Protein AF-A0A951I1B1-F1 (afdb_monomer_lite)

pLDDT: mean 77.06, std 15.1, range [40.0, 95.5]

Radius of gyration: 24.42 Å; chains: 1; bounding box: 43×66×62 Å

Secondary structure (DSSP, 8-state):
----SSTTHHHHHHHHHHHHHHHHHHHHHHHHHHHHHHTS-S-HHHHHHHHHHHHHHHHT--HHHHHHHHHHHHHHHHHHHHHHHHHHHHHHHHHHHHHHHHHHHS-HHHHHHHHHHHHHHHHHHHHHHH-

Sequence (131 aa):
MMLEKIGSKARWQVRVAATVIFLLGFAAGALALNAYRAWGGPNDAARGQDRFEQLVKELQLDEGQQTQVRQIFGDTREQLEALRKESEPRVKEIRRQADERMQKTLTAEQWQKFQKLMEERSARRRDRGAR

Foldseek 3Di:
DPDPDPPPPVVVVVVVVVVVVVVVVVVVVVVVVVVVVVVQAPPCPVVVVVVLVVVCVVVVDDPVRSVVVVVVVVVVVVVVVVVCVVCVVVVVVVVVVVLVVVPVVDDPVVNVVVVVVVVVVVVVSVVVHVD

Structure (mmCIF, N/CA/C/O backbone):
data_AF-A0A951I1B1-F1
#
_entry.id   AF-A0A951I1B1-F1
#
loop_
_atom_site.group_PDB
_atom_site.id
_atom_site.type_symbol
_atom_site.label_atom_id
_atom_site.label_alt_id
_atom_site.label_comp_id
_atom_site.label_asym_id
_atom_site.label_entity_id
_atom_site.label_seq_id
_atom_site.pdbx_PDB_ins_code
_atom_site.Cartn_x
_atom_site.Cartn_y
_atom_site.Cartn_z
_atom_site.occupancy
_atom_site.B_iso_or_equiv
_atom_site.auth_seq_id
_atom_site.auth_comp_id
_atom_site.auth_asym_id
_atom_site.auth_atom_id
_atom_site.pdbx_PDB_model_num
ATOM 1 N N . MET A 1 1 ? -7.151 -54.803 -34.141 1.00 44.12 1 MET A N 1
ATOM 2 C CA . MET A 1 1 ? -5.927 -54.438 -33.395 1.00 44.12 1 MET A CA 1
ATOM 3 C C . MET A 1 1 ? -5.553 -52.985 -33.707 1.00 44.12 1 MET A C 1
ATOM 5 O O . MET A 1 1 ? -4.651 -52.800 -34.496 1.00 44.12 1 MET A O 1
ATOM 9 N N . MET A 1 2 ? -6.250 -51.964 -33.174 1.00 45.09 2 MET A N 1
ATOM 10 C CA . MET A 1 2 ? -5.832 -50.538 -33.273 1.00 45.09 2 MET A CA 1
ATOM 11 C C . MET A 1 2 ? -6.547 -49.627 -32.241 1.00 45.09 2 MET A C 1
ATOM 13 O O . MET A 1 2 ? -7.159 -48.637 -32.620 1.00 45.09 2 MET A O 1
ATOM 17 N N . LEU A 1 3 ? -6.501 -49.929 -30.936 1.00 53.44 3 LEU A N 1
ATOM 18 C CA . LEU A 1 3 ? -7.033 -49.013 -29.901 1.00 53.44 3 LEU A CA 1
ATOM 19 C C . LEU A 1 3 ? -6.165 -48.958 -28.625 1.00 53.44 3 LEU A C 1
ATOM 21 O O . LEU A 1 3 ? -6.681 -48.958 -27.519 1.00 53.44 3 LEU A O 1
ATOM 25 N N . GLU A 1 4 ? -4.837 -48.863 -28.757 1.00 54.56 4 GLU A N 1
ATOM 26 C CA . GLU A 1 4 ? -3.937 -48.664 -27.599 1.00 54.56 4 GLU A CA 1
ATOM 27 C C . GLU A 1 4 ? -2.802 -47.658 -27.871 1.00 54.56 4 GLU A C 1
ATOM 29 O O . GLU A 1 4 ? -1.623 -47.947 -27.692 1.00 54.56 4 GLU A O 1
ATOM 34 N N . LYS A 1 5 ? -3.115 -46.436 -28.324 1.00 49.81 5 LYS A N 1
ATOM 35 C CA . LYS A 1 5 ? -2.080 -45.380 -28.443 1.00 49.81 5 LYS A CA 1
ATOM 36 C C . LYS A 1 5 ? -2.415 -44.017 -27.839 1.00 49.81 5 LYS A C 1
ATOM 38 O O . LYS A 1 5 ? -1.602 -43.103 -27.940 1.00 49.81 5 LYS A O 1
ATOM 43 N N . ILE A 1 6 ? -3.546 -43.872 -27.148 1.00 53.88 6 ILE A N 1
ATOM 44 C CA . ILE A 1 6 ? -3.948 -42.579 -26.554 1.00 53.88 6 ILE A CA 1
ATOM 45 C C . ILE A 1 6 ? -3.513 -42.459 -25.071 1.00 53.88 6 ILE A C 1
ATOM 47 O O . ILE A 1 6 ? -3.470 -41.369 -24.508 1.00 53.88 6 ILE A O 1
ATOM 51 N N . GLY A 1 7 ? -3.086 -43.556 -24.436 1.00 54.44 7 GLY A N 1
ATOM 52 C CA . GLY A 1 7 ? -2.958 -43.635 -22.976 1.00 54.44 7 GLY A CA 1
ATOM 53 C C . GLY A 1 7 ? -1.757 -42.947 -22.312 1.00 54.44 7 GLY A C 1
ATOM 54 O O . GLY A 1 7 ? -1.859 -42.639 -21.132 1.00 54.44 7 GLY A O 1
ATOM 55 N N . SER A 1 8 ? -0.630 -42.683 -22.988 1.00 57.03 8 SER A N 1
ATOM 56 C CA . SER A 1 8 ? 0.593 -42.181 -22.314 1.00 57.03 8 SER A CA 1
ATOM 57 C C . SER A 1 8 ? 0.955 -40.730 -22.651 1.00 57.03 8 SER A C 1
ATOM 59 O O . SER A 1 8 ? 1.2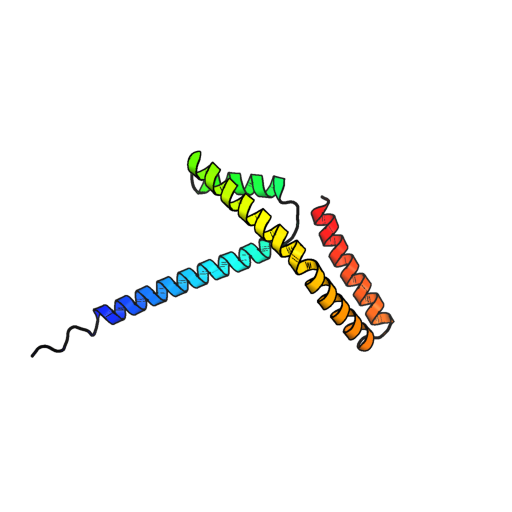93 -39.957 -21.752 1.00 57.03 8 SER A O 1
ATOM 61 N N . LYS A 1 9 ? 0.819 -40.330 -23.923 1.00 53.03 9 LYS A N 1
ATOM 62 C CA . LYS A 1 9 ? 1.156 -38.980 -24.412 1.00 53.03 9 LYS A CA 1
ATOM 63 C C . LYS A 1 9 ? 0.276 -37.911 -23.758 1.00 53.03 9 LYS A C 1
ATOM 65 O O . LYS A 1 9 ? 0.794 -36.938 -23.216 1.00 53.03 9 LYS A O 1
ATOM 70 N N . ALA A 1 10 ? -1.030 -38.176 -23.693 1.00 61.91 10 ALA A N 1
ATOM 71 C CA . ALA A 1 10 ? -2.006 -37.295 -23.059 1.00 61.91 10 ALA A CA 1
ATOM 72 C C . ALA A 1 10 ? -1.764 -37.150 -21.546 1.00 61.91 10 ALA A C 1
ATOM 74 O O . ALA A 1 10 ? -1.852 -36.054 -21.006 1.00 61.91 10 ALA A O 1
ATOM 75 N N . ARG A 1 11 ? -1.378 -38.228 -20.849 1.00 64.31 11 ARG A N 1
ATOM 76 C CA . ARG A 1 11 ? -1.115 -38.190 -19.397 1.00 64.31 11 ARG A CA 1
ATOM 77 C C . ARG A 1 11 ? 0.111 -37.355 -19.045 1.00 64.31 11 ARG A C 1
ATOM 79 O O . ARG A 1 11 ? 0.099 -36.657 -18.035 1.00 64.31 11 ARG A O 1
ATOM 86 N N . TRP A 1 12 ? 1.168 -37.426 -19.854 1.00 74.75 12 TRP A N 1
ATOM 87 C CA . TRP A 1 12 ? 2.360 -36.606 -19.644 1.00 74.75 12 TRP A CA 1
ATOM 88 C C . TRP A 1 12 ? 2.109 -35.139 -20.010 1.00 74.75 12 TRP A C 1
ATOM 90 O O . TRP A 1 12 ? 2.492 -34.259 -19.248 1.00 74.75 12 TRP A O 1
ATOM 100 N N . GLN A 1 13 ? 1.363 -34.874 -21.086 1.00 69.50 13 GLN A N 1
ATOM 101 C CA . GLN A 1 13 ? 0.925 -33.520 -21.441 1.00 69.50 13 GLN A CA 1
ATOM 102 C C . GLN A 1 13 ? 0.064 -32.883 -20.343 1.00 69.50 13 GLN A C 1
ATOM 104 O O . GLN A 1 13 ? 0.286 -31.728 -19.997 1.00 69.50 13 GLN A O 1
ATOM 109 N N . VAL A 1 14 ? -0.852 -33.642 -19.733 1.00 79.00 14 VAL A N 1
ATOM 110 C CA . VAL A 1 14 ? -1.666 -33.167 -18.600 1.00 79.00 14 VAL A CA 1
ATOM 111 C C . VAL A 1 14 ? -0.797 -32.856 -17.378 1.00 79.00 14 VAL A C 1
ATOM 113 O O . VAL A 1 14 ? -1.015 -31.845 -16.719 1.00 79.00 14 VAL A O 1
ATOM 116 N N . ARG A 1 15 ? 0.226 -33.672 -17.090 1.00 78.62 15 ARG A N 1
ATOM 117 C CA . ARG A 1 15 ? 1.170 -33.404 -15.990 1.00 78.62 15 ARG A CA 1
ATOM 118 C C . ARG A 1 15 ? 2.014 -32.159 -16.248 1.00 78.62 15 ARG A C 1
ATOM 120 O O . ARG A 1 15 ? 2.155 -31.342 -15.350 1.00 78.62 15 ARG A O 1
ATOM 127 N N . VAL A 1 16 ? 2.533 -31.990 -17.464 1.00 82.31 16 VAL A N 1
ATOM 128 C CA . VAL A 1 16 ? 3.295 -30.793 -17.852 1.00 82.31 16 VAL A CA 1
ATOM 129 C C . VAL A 1 16 ? 2.413 -29.548 -17.770 1.00 82.31 16 VAL A C 1
ATOM 131 O O . VAL A 1 16 ? 2.822 -28.561 -17.168 1.00 82.31 16 VAL A O 1
ATOM 134 N N . ALA A 1 17 ? 1.186 -29.606 -18.292 1.00 75.25 17 ALA A N 1
ATOM 135 C CA . ALA A 1 17 ? 0.237 -28.501 -18.209 1.00 75.25 17 ALA A CA 1
ATOM 136 C C . ALA A 1 17 ? -0.099 -28.145 -16.752 1.00 75.25 17 ALA A C 1
ATOM 138 O O . ALA A 1 17 ? -0.076 -26.971 -16.391 1.00 75.25 17 ALA A O 1
ATOM 139 N N . ALA A 1 18 ? -0.334 -29.143 -15.893 1.00 77.00 18 ALA A N 1
ATOM 140 C CA . ALA A 1 18 ? -0.577 -28.924 -14.469 1.00 77.00 18 ALA A CA 1
ATOM 141 C C . ALA A 1 18 ? 0.628 -28.277 -13.767 1.00 77.00 18 ALA A C 1
ATOM 143 O O . ALA A 1 18 ? 0.445 -27.341 -12.993 1.00 77.00 18 ALA A O 1
ATOM 144 N N . THR A 1 19 ? 1.855 -28.712 -14.072 1.00 79.94 19 THR A N 1
ATOM 145 C CA . THR A 1 19 ? 3.078 -28.101 -13.532 1.00 79.94 19 THR A CA 1
ATOM 146 C C . THR A 1 19 ? 3.241 -26.659 -14.003 1.00 79.94 19 THR A C 1
ATOM 148 O O . THR A 1 19 ? 3.561 -25.795 -13.196 1.00 79.94 19 THR A O 1
ATOM 151 N N . VAL A 1 20 ? 2.980 -26.366 -15.278 1.00 79.19 20 VAL A N 1
ATOM 152 C CA . VAL A 1 20 ? 3.049 -24.996 -15.810 1.00 79.19 20 VAL A CA 1
ATOM 153 C C . VAL A 1 20 ? 2.008 -24.100 -15.139 1.00 79.19 20 VAL A C 1
ATOM 155 O O . VAL A 1 20 ? 2.355 -23.016 -14.685 1.00 79.19 20 VAL A O 1
ATOM 158 N N . ILE A 1 21 ? 0.762 -24.558 -14.995 1.00 85.00 21 ILE A N 1
ATOM 159 C CA . ILE A 1 21 ? -0.296 -23.805 -14.301 1.00 85.00 21 ILE A CA 1
ATOM 160 C C . ILE A 1 21 ? 0.066 -23.586 -12.828 1.00 85.00 21 ILE A C 1
ATOM 162 O O . ILE A 1 21 ? -0.124 -22.488 -12.309 1.00 85.00 21 ILE A O 1
ATOM 166 N N . PHE A 1 22 ? 0.632 -24.592 -12.158 1.00 84.50 22 PHE A N 1
ATOM 167 C CA . PHE A 1 22 ? 1.096 -24.470 -10.778 1.00 84.50 22 PHE A CA 1
ATOM 168 C C . PHE A 1 22 ? 2.243 -23.460 -10.645 1.00 84.50 22 PHE A C 1
ATOM 170 O O . PHE A 1 22 ? 2.202 -22.612 -9.760 1.00 84.50 22 PHE A O 1
ATOM 177 N N . LEU A 1 23 ? 3.234 -23.497 -11.542 1.00 80.50 23 LEU A N 1
ATOM 178 C CA . LEU A 1 23 ? 4.342 -22.539 -11.559 1.00 80.50 23 LEU A CA 1
ATOM 179 C C . LEU A 1 23 ? 3.863 -21.119 -11.875 1.00 80.50 23 LEU A C 1
ATOM 181 O O . LEU A 1 23 ? 4.327 -20.174 -11.246 1.00 80.50 23 LEU A O 1
ATOM 185 N N . LEU A 1 24 ? 2.898 -20.965 -12.784 1.00 83.50 24 LEU A N 1
ATOM 186 C CA . LEU A 1 24 ? 2.268 -19.679 -13.085 1.00 83.50 24 LEU A CA 1
ATOM 187 C C . LEU A 1 24 ? 1.467 -19.151 -11.890 1.00 83.50 24 LEU A C 1
ATOM 189 O O . LEU A 1 24 ? 1.595 -17.981 -11.542 1.00 83.50 24 LEU A O 1
ATOM 193 N N . GLY A 1 25 ? 0.693 -20.005 -11.218 1.00 73.56 25 GLY A N 1
ATOM 194 C CA . GLY A 1 25 ? -0.033 -19.652 -9.996 1.00 73.56 25 GLY A CA 1
ATOM 195 C C . GLY A 1 25 ? 0.902 -19.309 -8.833 1.00 73.56 25 GLY A C 1
ATOM 196 O O . GLY A 1 25 ? 0.650 -18.356 -8.099 1.00 73.56 25 GLY A O 1
ATOM 197 N N . PHE A 1 26 ? 2.016 -20.028 -8.694 1.00 80.50 26 PHE A N 1
ATOM 198 C CA . PHE A 1 26 ? 3.046 -19.757 -7.694 1.00 80.50 26 PHE A CA 1
ATOM 199 C C . PHE A 1 26 ? 3.787 -18.447 -7.981 1.00 80.50 26 PHE A C 1
ATOM 201 O O . PHE A 1 26 ? 3.961 -17.639 -7.072 1.00 80.50 26 PHE A O 1
ATOM 208 N N . ALA A 1 27 ? 4.158 -18.190 -9.238 1.00 72.25 27 ALA A N 1
ATOM 209 C CA . ALA A 1 27 ? 4.751 -16.925 -9.659 1.00 72.25 27 ALA A CA 1
ATOM 210 C C . ALA A 1 27 ? 3.781 -15.758 -9.430 1.00 72.25 27 ALA A C 1
ATOM 212 O O . ALA A 1 27 ? 4.164 -14.756 -8.833 1.00 72.25 27 ALA A O 1
ATOM 213 N N . ALA A 1 28 ? 2.507 -15.909 -9.803 1.00 73.75 28 ALA A N 1
ATOM 214 C CA . ALA A 1 28 ? 1.471 -14.913 -9.546 1.00 73.75 28 ALA A CA 1
ATOM 215 C C . ALA A 1 28 ? 1.256 -14.672 -8.041 1.00 73.75 28 ALA A C 1
ATOM 217 O O . ALA A 1 28 ? 1.147 -13.526 -7.614 1.00 73.75 28 ALA A O 1
ATOM 218 N N . GLY A 1 29 ? 1.256 -15.725 -7.219 1.00 69.62 29 GLY A N 1
ATOM 219 C CA . GLY A 1 29 ? 1.145 -15.624 -5.762 1.00 69.62 29 GLY A CA 1
ATOM 220 C C . GLY A 1 29 ? 2.361 -14.960 -5.109 1.00 69.62 29 GLY A C 1
ATOM 221 O O . GLY A 1 29 ? 2.204 -14.099 -4.243 1.00 69.62 29 GLY A O 1
ATOM 222 N N . ALA A 1 30 ? 3.574 -15.299 -5.553 1.00 73.69 30 ALA A N 1
ATOM 223 C CA . ALA A 1 30 ? 4.813 -14.667 -5.106 1.00 73.69 30 ALA A CA 1
ATOM 224 C C . ALA A 1 30 ? 4.859 -13.183 -5.501 1.00 73.69 30 ALA A C 1
ATOM 226 O O . ALA A 1 30 ? 5.222 -12.340 -4.680 1.00 73.69 30 ALA A O 1
ATOM 227 N N . LEU A 1 31 ? 4.415 -12.848 -6.715 1.00 69.88 31 LEU A N 1
ATOM 228 C CA . LEU A 1 31 ? 4.277 -11.473 -7.193 1.00 69.88 31 LEU A CA 1
ATOM 229 C C . LEU A 1 31 ? 3.210 -10.704 -6.408 1.00 69.88 31 LEU A C 1
ATOM 231 O O . LEU A 1 31 ? 3.470 -9.574 -6.008 1.00 69.88 31 LEU A O 1
ATOM 235 N N . ALA A 1 32 ? 2.061 -11.312 -6.105 1.00 69.94 32 ALA A N 1
ATOM 236 C CA . ALA A 1 32 ? 1.011 -10.698 -5.294 1.00 69.94 32 ALA A CA 1
ATOM 237 C C . ALA A 1 32 ? 1.483 -10.424 -3.856 1.00 69.94 32 ALA A C 1
ATOM 239 O O . ALA A 1 32 ? 1.258 -9.336 -3.335 1.00 69.94 32 ALA A O 1
ATOM 240 N N . LEU A 1 33 ? 2.197 -11.361 -3.224 1.00 61.84 33 LEU A N 1
ATOM 241 C CA . LEU A 1 33 ? 2.790 -11.178 -1.891 1.00 61.84 33 LEU A CA 1
ATOM 242 C C . LEU A 1 33 ? 3.914 -10.134 -1.887 1.00 61.84 33 LEU A C 1
ATOM 244 O O . LEU A 1 33 ? 4.046 -9.373 -0.925 1.00 61.84 33 LEU A O 1
ATOM 248 N N . ASN A 1 34 ? 4.709 -10.070 -2.957 1.00 60.06 34 ASN A N 1
ATOM 249 C CA . ASN A 1 34 ? 5.751 -9.061 -3.122 1.00 60.06 34 ASN A CA 1
ATOM 250 C C . ASN A 1 34 ? 5.157 -7.667 -3.380 1.00 60.06 34 ASN A C 1
ATOM 252 O O . ASN A 1 34 ? 5.602 -6.699 -2.773 1.00 60.06 34 ASN A O 1
ATOM 256 N N . ALA A 1 35 ? 4.098 -7.567 -4.186 1.00 61.16 35 ALA A N 1
ATOM 257 C CA . ALA A 1 35 ? 3.323 -6.345 -4.392 1.00 61.16 35 ALA A CA 1
ATOM 258 C C . ALA A 1 35 ? 2.636 -5.891 -3.093 1.00 61.16 35 ALA A C 1
ATOM 260 O O . ALA A 1 35 ? 2.655 -4.711 -2.754 1.00 61.16 35 ALA A O 1
ATOM 261 N N . TYR A 1 36 ? 2.125 -6.833 -2.298 1.00 59.16 36 TYR A N 1
ATOM 262 C CA . TYR A 1 36 ? 1.525 -6.546 -0.995 1.00 59.16 36 TYR A CA 1
ATOM 263 C C . TYR A 1 36 ? 2.557 -6.062 0.038 1.00 59.16 36 TYR A C 1
ATOM 265 O O . TYR A 1 36 ? 2.254 -5.196 0.858 1.00 59.16 36 TYR A O 1
ATOM 273 N N . ARG A 1 37 ? 3.797 -6.573 -0.016 1.00 54.12 37 ARG A N 1
ATOM 274 C CA . ARG A 1 37 ? 4.933 -6.051 0.771 1.00 54.12 37 ARG A CA 1
ATOM 275 C C . ARG A 1 37 ? 5.445 -4.707 0.246 1.00 54.12 37 ARG A C 1
ATOM 277 O O . ARG A 1 37 ? 5.854 -3.874 1.051 1.00 54.12 37 ARG A O 1
ATOM 284 N N . ALA A 1 38 ? 5.390 -4.478 -1.064 1.00 51.69 38 ALA A N 1
ATOM 285 C CA . ALA A 1 38 ? 5.771 -3.222 -1.707 1.00 51.69 38 ALA A CA 1
ATOM 286 C C . ALA A 1 38 ? 4.735 -2.100 -1.503 1.00 51.69 38 ALA A C 1
ATOM 288 O O . ALA A 1 38 ? 5.107 -0.935 -1.502 1.00 51.69 38 ALA A O 1
ATOM 289 N N . TRP A 1 39 ? 3.468 -2.418 -1.214 1.00 50.34 39 TRP A N 1
ATOM 290 C CA . TRP A 1 39 ? 2.436 -1.435 -0.839 1.00 50.34 39 TRP A CA 1
ATOM 291 C C . TRP A 1 39 ? 2.639 -0.778 0.544 1.00 50.34 39 TRP A C 1
ATOM 293 O O . TRP A 1 39 ? 1.797 -0.008 1.016 1.00 50.34 39 TRP A O 1
ATOM 303 N N . GLY A 1 40 ? 3.764 -1.052 1.207 1.00 46.75 40 GLY A N 1
ATOM 304 C CA . GLY A 1 40 ? 4.148 -0.511 2.505 1.00 46.75 40 GLY A CA 1
ATOM 305 C C . GLY A 1 40 ? 4.986 0.771 2.462 1.00 46.75 40 GLY A C 1
ATOM 306 O O . GLY A 1 40 ? 6.055 0.783 3.063 1.00 46.75 40 GLY A O 1
ATOM 307 N N . GLY A 1 41 ? 4.476 1.860 1.876 1.00 47.56 41 GLY A N 1
ATOM 308 C CA . GLY A 1 41 ? 4.893 3.232 2.219 1.00 47.56 41 GLY A CA 1
ATOM 309 C C . GLY A 1 41 ? 5.517 4.063 1.082 1.00 47.56 41 GLY A C 1
ATOM 310 O O . GLY A 1 41 ? 6.392 3.565 0.386 1.00 47.56 41 GLY A O 1
ATOM 311 N N . PRO A 1 42 ? 5.121 5.343 0.925 1.00 53.28 42 PRO A N 1
ATOM 312 C CA . PRO A 1 42 ? 5.624 6.217 -0.126 1.00 53.28 42 PRO A CA 1
ATOM 313 C C . PRO A 1 42 ? 6.972 6.824 0.287 1.00 53.28 42 PRO A C 1
ATOM 315 O O . PRO A 1 42 ? 7.018 7.858 0.941 1.00 53.28 42 PRO A O 1
ATOM 318 N N . ASN A 1 43 ? 8.067 6.174 -0.095 1.00 47.00 43 ASN A N 1
ATOM 319 C CA . ASN A 1 43 ? 9.366 6.836 -0.271 1.00 47.00 43 ASN A CA 1
ATOM 320 C C . ASN A 1 43 ? 10.060 6.259 -1.526 1.00 47.00 43 ASN A C 1
ATOM 322 O O . ASN A 1 43 ? 11.221 5.854 -1.526 1.00 47.00 43 ASN A O 1
ATOM 326 N N . ASP A 1 44 ? 9.259 6.114 -2.589 1.00 53.19 44 ASP A N 1
ATOM 327 C CA . ASP A 1 44 ? 9.510 5.230 -3.733 1.00 53.19 44 ASP A CA 1
ATOM 328 C C . ASP A 1 44 ? 10.398 5.823 -4.828 1.00 53.19 44 ASP A C 1
ATOM 330 O O . ASP A 1 44 ? 10.793 5.090 -5.723 1.00 53.19 44 ASP A O 1
ATOM 334 N N . ALA A 1 45 ? 10.725 7.117 -4.812 1.00 49.66 45 ALA A N 1
ATOM 335 C CA . ALA A 1 45 ? 11.499 7.707 -5.909 1.00 49.66 45 ALA A CA 1
ATOM 336 C C . ALA A 1 45 ? 12.977 7.287 -5.849 1.00 49.66 45 ALA A C 1
ATOM 338 O O . ALA A 1 45 ? 13.462 6.652 -6.779 1.00 49.66 45 ALA A O 1
ATOM 339 N N . ALA A 1 46 ? 13.660 7.545 -4.726 1.00 49.75 46 ALA A N 1
ATOM 340 C CA . ALA A 1 46 ? 15.053 7.131 -4.528 1.00 49.75 46 ALA A CA 1
ATOM 341 C C . ALA A 1 46 ? 15.178 5.600 -4.454 1.00 49.75 46 ALA A C 1
ATOM 343 O O . ALA A 1 46 ? 15.970 4.997 -5.167 1.00 49.75 46 ALA A O 1
ATOM 344 N N . ARG A 1 47 ? 14.293 4.943 -3.689 1.00 58.78 47 ARG A N 1
ATOM 345 C CA . ARG A 1 47 ? 14.265 3.475 -3.579 1.00 58.78 47 ARG A CA 1
ATOM 346 C C . ARG A 1 47 ? 13.861 2.785 -4.883 1.00 58.78 47 ARG A C 1
ATOM 348 O O . ARG A 1 47 ? 14.295 1.670 -5.146 1.00 58.78 47 ARG A O 1
ATOM 355 N N . GLY A 1 48 ? 12.986 3.401 -5.672 1.00 58.75 48 GLY A N 1
ATOM 356 C CA . GLY A 1 48 ? 12.541 2.888 -6.966 1.00 58.75 48 GLY A CA 1
ATOM 357 C C . GLY A 1 48 ? 13.591 3.080 -8.047 1.00 58.75 48 GLY A C 1
ATOM 358 O O . GLY A 1 48 ? 13.751 2.185 -8.869 1.00 58.75 48 GLY A O 1
ATOM 359 N N . GLN A 1 49 ? 14.347 4.181 -8.006 1.00 62.94 49 GLN A N 1
ATOM 360 C CA . GLN A 1 49 ? 15.511 4.377 -8.861 1.00 62.94 49 GLN A CA 1
ATOM 361 C C . GLN A 1 49 ? 16.612 3.363 -8.533 1.00 62.94 49 GLN A C 1
ATOM 363 O O . GLN A 1 49 ? 17.043 2.656 -9.439 1.00 62.94 49 GLN A O 1
ATOM 368 N N . ASP A 1 50 ? 16.944 3.174 -7.252 1.00 70.38 50 ASP A N 1
ATOM 369 C CA . ASP A 1 50 ? 17.908 2.156 -6.813 1.00 70.38 50 ASP A CA 1
ATOM 370 C C . ASP A 1 50 ? 17.478 0.741 -7.236 1.00 70.38 50 ASP A C 1
ATOM 372 O O . ASP A 1 50 ? 18.288 -0.062 -7.701 1.00 70.38 50 ASP A O 1
ATOM 376 N N . ARG A 1 51 ? 16.181 0.418 -7.117 1.00 76.19 51 ARG A N 1
ATOM 377 C CA . ARG A 1 51 ? 15.647 -0.883 -7.553 1.00 76.19 51 ARG A CA 1
ATOM 378 C C . ARG A 1 51 ? 15.590 -1.032 -9.067 1.00 76.19 51 ARG A C 1
ATOM 380 O O . ARG A 1 51 ? 15.799 -2.134 -9.564 1.00 76.19 51 ARG A O 1
ATOM 387 N N . PHE A 1 52 ? 15.312 0.042 -9.799 1.00 80.62 52 PHE A N 1
ATOM 388 C CA . PHE A 1 52 ? 15.346 0.018 -11.255 1.00 80.62 52 PHE A CA 1
ATOM 389 C C . PHE A 1 52 ? 16.777 -0.202 -11.748 1.00 80.62 52 PHE A C 1
ATOM 391 O O . PHE A 1 52 ? 16.999 -1.073 -12.576 1.00 80.62 52 PHE A O 1
ATOM 398 N N . GLU A 1 53 ? 17.760 0.507 -11.194 1.00 81.44 53 GLU A N 1
ATOM 399 C CA . GLU A 1 53 ? 19.174 0.335 -11.544 1.00 81.44 53 GLU A CA 1
ATOM 400 C C . GLU A 1 53 ? 19.691 -1.073 -11.204 1.00 81.44 53 GLU A C 1
ATOM 402 O O . GLU A 1 53 ? 20.421 -1.673 -11.995 1.00 81.44 53 GLU A O 1
ATOM 407 N N . GLN A 1 54 ? 19.247 -1.655 -10.084 1.00 83.00 54 GLN A N 1
ATOM 408 C CA . GLN A 1 54 ? 19.503 -3.065 -9.769 1.00 83.00 54 GLN A CA 1
ATOM 409 C C . GLN A 1 54 ? 18.890 -4.010 -10.809 1.00 83.00 54 GLN A C 1
ATOM 411 O O . GLN A 1 54 ? 19.590 -4.892 -11.298 1.00 83.00 54 GLN A O 1
ATOM 416 N N . LEU A 1 55 ? 17.630 -3.801 -11.206 1.00 81.31 55 LEU A N 1
ATOM 417 C CA . LEU A 1 55 ? 16.967 -4.606 -12.240 1.00 81.31 55 LEU A CA 1
ATOM 418 C C . LEU A 1 55 ? 17.674 -4.507 -13.593 1.00 81.31 55 LEU A C 1
ATOM 420 O O . LEU A 1 55 ? 17.870 -5.524 -14.254 1.00 81.31 55 LEU A O 1
ATOM 424 N N . VAL A 1 56 ? 18.092 -3.304 -13.990 1.00 80.69 56 VAL A N 1
ATOM 425 C CA . VAL A 1 56 ? 18.877 -3.088 -15.212 1.00 80.69 56 VAL A CA 1
ATOM 426 C C . VAL A 1 56 ? 20.164 -3.899 -15.173 1.00 80.69 56 VAL A C 1
ATOM 428 O O . VAL A 1 56 ? 20.491 -4.572 -16.148 1.00 80.69 56 VAL A O 1
ATOM 431 N N . LYS A 1 57 ? 20.878 -3.865 -14.044 1.00 85.75 57 LYS A N 1
ATOM 432 C CA . LYS A 1 57 ? 22.145 -4.576 -13.873 1.00 85.75 57 LYS A CA 1
ATOM 433 C C . LYS A 1 57 ? 21.969 -6.096 -13.836 1.00 85.75 57 LYS A C 1
ATOM 435 O O . LYS A 1 57 ? 22.752 -6.806 -14.459 1.00 85.75 57 LYS A O 1
ATOM 440 N N . GLU A 1 58 ? 20.974 -6.596 -13.108 1.00 86.69 58 GLU A N 1
ATOM 441 C CA . GLU A 1 58 ? 20.723 -8.035 -12.955 1.00 86.69 58 GLU A CA 1
ATOM 442 C C . GLU A 1 58 ? 20.203 -8.677 -14.243 1.00 86.69 58 GLU A C 1
ATOM 444 O O . GLU A 1 58 ? 20.597 -9.795 -14.572 1.00 86.69 58 GLU A O 1
ATOM 449 N N . LEU A 1 59 ? 19.351 -7.966 -14.985 1.00 84.69 59 LEU A N 1
ATOM 450 C CA . LEU A 1 59 ? 18.754 -8.453 -16.230 1.00 84.69 59 LEU A CA 1
ATOM 451 C C . LEU A 1 59 ? 19.541 -8.040 -17.479 1.00 84.69 59 LEU A C 1
ATOM 453 O O . LEU A 1 59 ? 19.178 -8.453 -18.575 1.00 84.69 59 LEU A O 1
ATOM 457 N N . GLN A 1 60 ? 20.606 -7.248 -17.308 1.00 88.19 60 GLN A N 1
ATOM 458 C CA . GLN A 1 60 ? 21.459 -6.730 -18.382 1.00 88.19 60 GLN A CA 1
ATOM 459 C C . GLN A 1 60 ? 20.642 -6.042 -19.485 1.00 88.19 60 GLN A C 1
ATOM 461 O O . GLN A 1 60 ? 20.812 -6.321 -20.670 1.00 88.19 60 GLN A O 1
ATOM 466 N N . LEU A 1 61 ? 19.724 -5.160 -19.076 1.00 87.06 61 LEU A N 1
ATOM 467 C CA . LEU A 1 61 ? 18.791 -4.517 -19.999 1.00 87.06 61 LEU A CA 1
ATOM 468 C C . LEU A 1 61 ? 19.508 -3.526 -20.922 1.00 87.06 61 LEU A C 1
ATOM 470 O O . LEU A 1 61 ? 20.217 -2.633 -20.447 1.00 87.06 61 LEU A O 1
ATOM 474 N N . ASP A 1 62 ? 19.249 -3.623 -22.225 1.00 88.56 62 ASP A N 1
ATOM 475 C CA . ASP A 1 62 ? 19.679 -2.611 -23.195 1.00 88.56 62 ASP A CA 1
ATOM 476 C C . ASP A 1 62 ? 18.869 -1.303 -23.066 1.00 88.56 62 ASP A C 1
ATOM 478 O O . ASP A 1 62 ? 17.846 -1.240 -22.381 1.00 88.56 62 ASP A O 1
ATOM 482 N N . GLU A 1 63 ? 19.318 -0.225 -23.712 1.00 88.06 63 GLU A N 1
ATOM 483 C CA . GLU A 1 63 ? 18.683 1.101 -23.604 1.00 88.06 63 GLU A CA 1
ATOM 484 C C . GLU A 1 63 ? 17.211 1.118 -24.059 1.00 88.06 63 GLU A C 1
ATOM 486 O O . GLU A 1 63 ? 16.371 1.818 -23.472 1.00 88.06 63 GLU A O 1
ATOM 491 N N . GLY A 1 64 ? 16.874 0.316 -25.073 1.00 86.25 64 GLY A N 1
ATOM 492 C CA . GLY A 1 64 ? 15.509 0.181 -25.573 1.00 86.25 64 GLY A CA 1
ATOM 493 C C . GLY A 1 64 ? 14.610 -0.509 -24.550 1.00 86.25 64 GLY A C 1
ATOM 494 O O . GLY A 1 64 ? 13.521 -0.019 -24.238 1.00 86.25 64 GLY A O 1
ATOM 495 N N . GLN A 1 65 ? 15.091 -1.603 -23.961 1.00 75.44 65 GLN A N 1
ATOM 496 C CA . GLN A 1 65 ? 14.404 -2.333 -22.898 1.00 75.44 65 GLN A CA 1
ATOM 497 C C . GLN A 1 65 ? 14.235 -1.478 -21.640 1.00 75.44 65 GLN A C 1
ATOM 499 O O . GLN A 1 65 ? 13.154 -1.451 -21.054 1.00 75.44 65 GLN A O 1
ATOM 504 N N . GLN A 1 66 ? 15.262 -0.726 -21.241 1.00 85.56 66 GLN A N 1
ATOM 505 C CA . GLN A 1 66 ? 15.184 0.177 -20.092 1.00 85.56 66 GLN A CA 1
ATOM 506 C C . GLN A 1 66 ? 14.080 1.219 -20.262 1.00 85.56 66 GLN A C 1
ATOM 508 O O . GLN A 1 66 ? 13.293 1.439 -19.341 1.00 85.56 66 GLN A O 1
ATOM 513 N N . THR A 1 67 ? 13.992 1.828 -21.445 1.00 86.75 67 THR A N 1
ATOM 514 C CA . THR A 1 67 ? 12.947 2.807 -21.769 1.00 86.75 67 THR A CA 1
ATOM 515 C C . THR A 1 67 ? 11.553 2.197 -21.629 1.00 86.75 67 THR A C 1
ATOM 517 O O . THR A 1 67 ? 10.695 2.763 -20.949 1.00 86.75 67 THR A O 1
ATOM 520 N N . GLN A 1 68 ? 11.345 1.003 -22.189 1.00 78.25 68 GLN A N 1
ATOM 521 C CA . GLN A 1 68 ? 10.060 0.305 -22.112 1.00 78.25 68 GLN A CA 1
ATOM 522 C C . GLN A 1 68 ? 9.688 -0.077 -20.675 1.00 78.25 68 GLN A C 1
ATOM 524 O O . GLN A 1 68 ? 8.553 0.136 -20.256 1.00 78.25 68 GLN A O 1
ATOM 529 N N . VAL A 1 69 ? 10.633 -0.592 -19.884 1.00 80.06 69 VAL A N 1
ATOM 530 C CA . VAL A 1 69 ? 10.367 -0.973 -18.487 1.00 80.06 69 VAL A CA 1
ATOM 531 C C . VAL A 1 69 ? 10.043 0.256 -17.631 1.00 80.06 69 VAL A C 1
ATOM 533 O O . VAL A 1 69 ? 9.125 0.197 -16.811 1.00 80.06 69 VAL A O 1
ATOM 536 N N . ARG A 1 70 ? 10.730 1.392 -17.840 1.00 81.88 70 ARG A N 1
ATOM 537 C CA . ARG A 1 70 ? 10.386 2.659 -17.165 1.00 81.88 70 ARG A CA 1
ATOM 538 C C . ARG A 1 70 ? 8.965 3.094 -17.494 1.00 81.88 70 ARG A C 1
ATOM 540 O O . ARG A 1 70 ? 8.231 3.458 -16.578 1.00 81.88 70 ARG A O 1
ATOM 547 N N . GLN A 1 71 ? 8.583 3.025 -18.767 1.00 81.50 71 GLN A N 1
ATOM 548 C CA . GLN A 1 71 ? 7.237 3.377 -19.205 1.00 81.50 71 GLN A CA 1
ATOM 549 C C . GLN A 1 71 ? 6.185 2.465 -18.561 1.00 81.50 71 GLN A C 1
ATOM 551 O O . GLN A 1 71 ? 5.260 2.963 -17.932 1.00 81.50 71 GLN A O 1
ATOM 556 N N . ILE A 1 72 ? 6.377 1.142 -18.602 1.00 80.62 72 ILE A N 1
ATOM 557 C CA . ILE A 1 72 ? 5.447 0.172 -17.999 1.00 80.62 72 ILE A CA 1
ATOM 558 C C . ILE A 1 72 ? 5.239 0.452 -16.505 1.00 80.62 72 ILE A C 1
ATOM 560 O O . ILE A 1 72 ? 4.104 0.444 -16.022 1.00 80.62 72 ILE A O 1
ATOM 564 N N . PHE A 1 73 ? 6.313 0.704 -15.752 1.00 81.81 73 PHE A N 1
ATOM 565 C CA . PHE A 1 73 ? 6.198 1.022 -14.327 1.00 81.81 73 PHE A CA 1
ATOM 566 C C . PHE A 1 73 ? 5.558 2.388 -14.069 1.00 81.81 73 PHE A C 1
ATOM 568 O O . PHE A 1 73 ? 4.795 2.509 -13.109 1.00 81.81 73 PHE A O 1
ATOM 575 N N . GLY A 1 74 ? 5.828 3.386 -14.915 1.00 80.81 74 GLY A N 1
ATOM 576 C CA . GLY A 1 74 ? 5.158 4.686 -14.881 1.00 80.81 74 GLY A CA 1
ATOM 577 C C . GLY A 1 74 ? 3.649 4.549 -15.068 1.00 80.81 74 GLY A C 1
ATOM 578 O O . GLY A 1 74 ? 2.887 4.901 -14.168 1.00 80.81 74 GLY A O 1
ATOM 579 N N . ASP A 1 75 ? 3.229 3.924 -16.166 1.00 80.25 75 ASP A N 1
ATOM 580 C CA . ASP A 1 75 ? 1.819 3.704 -16.504 1.00 80.25 75 ASP A CA 1
ATOM 581 C C . ASP A 1 75 ? 1.104 2.898 -15.407 1.00 80.25 75 ASP A C 1
ATOM 583 O O . ASP A 1 75 ? -0.008 3.220 -14.985 1.00 80.25 75 ASP A O 1
ATOM 587 N N . THR A 1 76 ? 1.765 1.861 -14.881 1.00 81.38 76 THR A N 1
ATOM 588 C CA . THR A 1 76 ? 1.223 1.049 -13.781 1.00 81.38 76 THR A CA 1
ATOM 589 C C . THR A 1 76 ? 1.0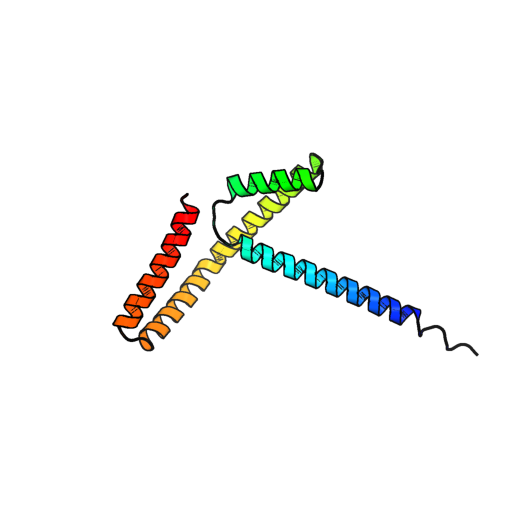27 1.886 -12.518 1.00 81.38 76 THR A C 1
ATOM 591 O O . THR A 1 76 ? 0.014 1.748 -11.829 1.00 81.38 76 THR A O 1
ATOM 594 N N . ARG A 1 77 ? 1.981 2.766 -12.190 1.00 81.19 77 ARG A N 1
ATOM 595 C CA . ARG A 1 77 ? 1.871 3.649 -11.026 1.00 81.19 77 ARG A CA 1
ATOM 596 C C . ARG A 1 77 ? 0.687 4.599 -11.169 1.00 81.19 77 ARG A C 1
ATOM 598 O O . ARG A 1 77 ? -0.072 4.740 -10.212 1.00 81.19 77 ARG A O 1
ATOM 605 N N . GLU A 1 78 ? 0.498 5.197 -12.341 1.00 85.00 78 GLU A N 1
ATOM 606 C CA . GLU A 1 78 ? -0.645 6.077 -12.607 1.00 85.00 78 GLU A CA 1
ATOM 607 C C . GLU A 1 78 ? -1.980 5.341 -12.452 1.00 85.00 78 GLU A C 1
ATOM 609 O O . GLU A 1 78 ? -2.885 5.832 -11.771 1.00 85.00 78 GLU A O 1
ATOM 614 N N . GLN A 1 79 ? -2.089 4.125 -12.995 1.00 83.12 79 GLN A N 1
ATOM 615 C CA . GLN A 1 79 ? -3.288 3.293 -12.852 1.00 83.12 79 GLN A CA 1
ATOM 616 C C . GLN A 1 79 ? -3.587 2.959 -11.384 1.00 83.12 79 GLN A C 1
ATOM 618 O O . GLN A 1 79 ? -4.735 3.046 -10.939 1.00 83.12 79 GLN A O 1
ATOM 623 N N . LEU A 1 80 ? -2.560 2.617 -10.602 1.00 81.25 80 LEU A N 1
ATOM 624 C CA . LEU A 1 80 ? -2.711 2.344 -9.173 1.00 81.25 80 LEU A CA 1
ATOM 625 C C . LEU A 1 80 ? -3.104 3.597 -8.379 1.00 81.25 80 LEU A C 1
ATOM 627 O O . LEU A 1 80 ? -3.923 3.507 -7.461 1.00 81.25 80 LEU A O 1
ATOM 631 N N . GLU A 1 81 ? -2.550 4.763 -8.712 1.00 81.94 81 GLU A N 1
ATOM 632 C CA . GLU A 1 81 ? -2.931 6.033 -8.087 1.00 81.94 81 GLU A CA 1
ATOM 633 C C . GLU A 1 81 ? -4.382 6.412 -8.411 1.00 81.94 81 GLU A C 1
ATOM 635 O O . GLU A 1 81 ? -5.115 6.836 -7.512 1.00 81.94 81 GLU A O 1
ATOM 640 N N . ALA A 1 82 ? -4.828 6.206 -9.653 1.00 87.06 82 ALA A N 1
ATOM 641 C CA . ALA A 1 82 ? -6.216 6.415 -10.054 1.00 87.06 82 ALA A CA 1
ATOM 642 C C . ALA A 1 82 ? -7.172 5.492 -9.281 1.00 87.06 82 ALA A C 1
ATOM 644 O O . ALA A 1 82 ? -8.111 5.972 -8.639 1.00 87.06 82 ALA A O 1
ATOM 645 N N . LEU A 1 83 ? -6.875 4.188 -9.236 1.00 89.69 83 LEU A N 1
ATOM 646 C CA . LEU A 1 83 ? -7.656 3.206 -8.478 1.00 89.69 83 LEU A CA 1
ATOM 647 C C . LEU A 1 83 ? -7.719 3.554 -6.986 1.00 89.69 83 LEU A C 1
ATOM 649 O O . LEU A 1 83 ? -8.759 3.413 -6.335 1.00 89.69 83 LEU A O 1
ATOM 653 N N . ARG A 1 84 ? -6.606 4.022 -6.414 1.00 85.81 84 ARG A N 1
ATOM 654 C CA . ARG A 1 84 ? -6.562 4.464 -5.019 1.00 85.81 84 ARG A CA 1
ATOM 655 C C . ARG A 1 84 ? -7.491 5.653 -4.776 1.00 85.81 84 ARG A C 1
ATOM 657 O O . ARG A 1 84 ? -8.223 5.623 -3.792 1.00 85.81 84 ARG A O 1
ATOM 664 N N . LYS A 1 85 ? -7.483 6.667 -5.646 1.00 88.69 85 LYS A N 1
ATOM 665 C CA . LYS A 1 85 ? -8.369 7.840 -5.527 1.00 88.69 85 LYS A CA 1
ATOM 666 C C . LYS A 1 85 ? -9.843 7.448 -5.637 1.00 88.69 85 LYS A C 1
ATOM 668 O O . LYS A 1 85 ? -10.661 7.924 -4.857 1.00 88.69 85 LYS A O 1
ATOM 673 N N . GLU A 1 86 ? -10.174 6.543 -6.555 1.00 90.56 86 GLU A N 1
ATOM 674 C CA . GLU A 1 86 ? -11.543 6.046 -6.724 1.00 90.56 86 GLU A CA 1
ATOM 675 C C . GLU A 1 86 ? -12.023 5.237 -5.506 1.00 90.56 86 GLU A C 1
ATOM 677 O O . GLU A 1 86 ? -13.161 5.370 -5.050 1.00 90.56 86 GLU A O 1
ATOM 682 N N . SER A 1 87 ? -11.148 4.395 -4.949 1.00 92.00 87 SER A N 1
ATOM 683 C CA . SER A 1 87 ? -11.491 3.509 -3.830 1.00 92.00 87 SER A CA 1
ATOM 684 C C . SER A 1 87 ? -11.440 4.183 -2.456 1.00 92.00 87 SER A C 1
ATOM 686 O O . SER A 1 87 ? -12.129 3.728 -1.538 1.00 92.00 87 SER A O 1
ATOM 688 N N . GLU A 1 88 ? -10.680 5.270 -2.295 1.00 90.88 88 GLU A N 1
ATOM 689 C CA . GLU A 1 88 ? -10.530 6.013 -1.038 1.00 90.88 88 GLU A CA 1
ATOM 690 C C . GLU A 1 88 ? -11.857 6.319 -0.315 1.00 90.88 88 GLU A C 1
ATOM 692 O O . GLU A 1 88 ? -11.957 5.979 0.872 1.00 90.88 88 GLU A O 1
ATOM 697 N N . PRO A 1 89 ? -12.8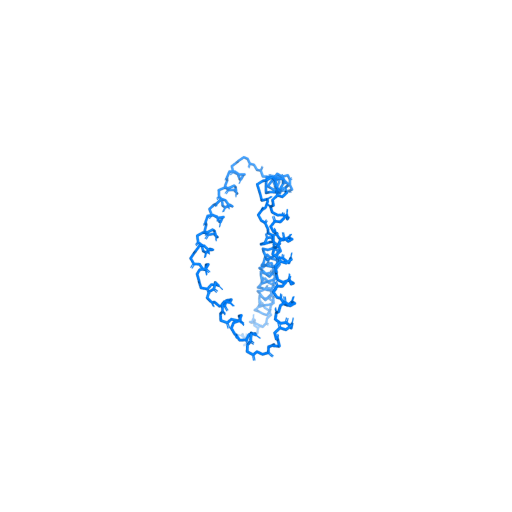98 6.885 -0.961 1.00 94.38 89 PRO A N 1
ATOM 698 C CA . PRO A 1 89 ? -14.163 7.171 -0.284 1.00 94.38 89 PRO A CA 1
ATOM 699 C C . PRO A 1 89 ? -14.845 5.905 0.248 1.00 94.38 89 PRO A C 1
ATOM 701 O O . PRO A 1 89 ? -15.327 5.895 1.382 1.00 94.38 89 PRO A O 1
ATOM 704 N N . ARG A 1 90 ? -14.829 4.807 -0.520 1.00 93.38 90 ARG A N 1
ATOM 705 C CA . ARG A 1 90 ? -15.417 3.524 -0.098 1.00 93.38 90 ARG A CA 1
ATOM 706 C C . ARG A 1 90 ? -14.667 2.941 1.095 1.00 93.38 90 ARG A C 1
ATOM 708 O O . ARG A 1 90 ? -15.279 2.487 2.058 1.00 93.38 90 ARG A O 1
ATOM 715 N N . VAL A 1 91 ? -13.337 2.997 1.065 1.00 91.69 91 VAL A N 1
ATOM 716 C CA . VAL A 1 91 ? -12.494 2.540 2.178 1.00 91.69 91 VAL A CA 1
ATOM 717 C C . VAL A 1 91 ? -12.742 3.379 3.433 1.00 91.69 91 VAL 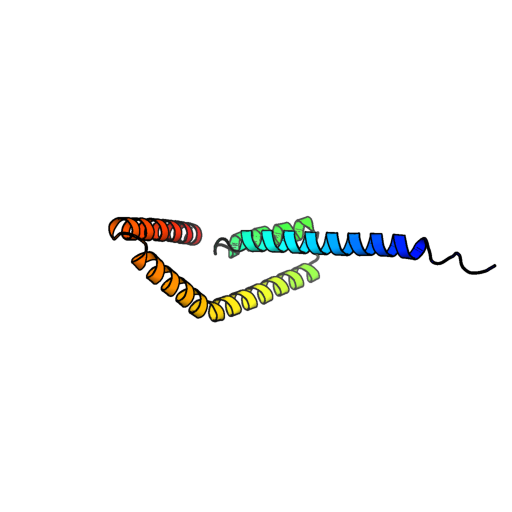A C 1
ATOM 719 O O . VAL A 1 91 ? -12.821 2.825 4.532 1.00 91.69 91 VAL A O 1
ATOM 722 N N . LYS A 1 92 ? -12.880 4.703 3.292 1.00 90.69 92 LYS A N 1
ATOM 723 C CA . LYS A 1 92 ? -13.176 5.609 4.408 1.00 90.69 92 LYS A CA 1
ATOM 724 C C . LYS A 1 92 ? -14.519 5.279 5.056 1.00 90.69 92 LYS A C 1
ATOM 726 O O . LYS A 1 92 ? -14.590 5.214 6.281 1.00 90.69 92 LYS A O 1
ATOM 731 N N . GLU A 1 93 ? -15.541 5.003 4.253 1.00 93.06 93 GLU A N 1
ATOM 732 C CA . GLU A 1 93 ? -16.860 4.626 4.760 1.00 93.06 93 GLU A CA 1
ATOM 733 C C . GLU A 1 93 ? -16.832 3.291 5.516 1.00 93.06 93 GLU A C 1
ATOM 735 O O . GLU A 1 93 ? -17.333 3.202 6.634 1.00 93.06 93 GLU A O 1
ATOM 740 N N . ILE A 1 94 ? -16.159 2.271 4.974 1.00 94.12 94 ILE A N 1
ATOM 741 C CA . ILE A 1 94 ? -16.007 0.974 5.654 1.00 94.12 94 ILE A CA 1
ATOM 742 C C . ILE A 1 94 ? -15.317 1.140 7.017 1.00 94.12 94 ILE A C 1
ATOM 744 O O . ILE A 1 94 ? -15.729 0.522 8.002 1.00 94.12 94 ILE A O 1
ATOM 748 N N . ARG A 1 95 ? -14.276 1.981 7.093 1.00 90.94 95 ARG A N 1
ATOM 749 C CA . ARG A 1 95 ? -13.584 2.282 8.359 1.00 90.94 95 ARG A CA 1
ATOM 750 C C . ARG A 1 95 ? -14.509 2.976 9.351 1.00 90.94 95 ARG A C 1
ATOM 752 O O . ARG A 1 95 ? -14.589 2.531 10.488 1.00 90.94 95 ARG A O 1
ATOM 759 N N . ARG A 1 96 ? -15.262 3.983 8.903 1.00 93.50 96 ARG A N 1
ATOM 760 C CA . ARG A 1 96 ? -16.245 4.696 9.730 1.00 93.50 96 ARG A CA 1
ATOM 761 C C . ARG A 1 96 ? -17.273 3.733 10.333 1.00 93.50 96 ARG A C 1
ATOM 763 O O . ARG A 1 96 ? -17.500 3.746 11.537 1.00 93.50 96 ARG A O 1
ATOM 770 N N . GLN A 1 97 ? -17.833 2.838 9.523 1.00 92.81 97 GLN A N 1
ATOM 771 C CA . GLN A 1 97 ? -18.787 1.825 9.991 1.00 92.81 97 GLN A CA 1
ATOM 772 C C . GLN A 1 97 ? -18.159 0.808 10.954 1.00 92.81 97 GLN A C 1
ATOM 774 O O . GLN A 1 97 ? -18.831 0.265 11.833 1.00 92.81 97 GLN A O 1
ATOM 779 N N . ALA A 1 98 ? -16.881 0.468 10.774 1.00 92.25 98 ALA A N 1
ATOM 780 C CA . ALA A 1 98 ? -16.161 -0.365 11.731 1.00 92.25 98 ALA A CA 1
ATOM 781 C C . ALA A 1 98 ? -15.982 0.367 13.069 1.00 92.25 98 ALA A C 1
ATOM 783 O O . ALA A 1 98 ? -16.275 -0.215 14.111 1.00 92.25 98 ALA A O 1
ATOM 784 N N . ASP A 1 99 ? -15.599 1.643 13.038 1.00 90.56 99 ASP A N 1
ATOM 785 C CA . ASP A 1 99 ? -15.420 2.471 14.231 1.00 90.56 99 ASP A CA 1
ATOM 786 C C . ASP A 1 99 ? -16.721 2.600 15.040 1.00 90.56 99 ASP A C 1
ATOM 788 O O . ASP A 1 99 ? -16.711 2.407 16.255 1.00 90.56 99 ASP A O 1
ATOM 792 N N . GLU A 1 100 ? -17.864 2.812 14.383 1.00 94.00 100 GLU A N 1
ATOM 793 C CA . GLU A 1 100 ? -19.177 2.848 15.049 1.00 94.00 100 GLU A CA 1
ATOM 794 C C . GLU A 1 100 ? -19.529 1.528 15.748 1.00 94.00 100 GLU A C 1
ATOM 796 O O . GLU A 1 100 ? -20.057 1.519 16.862 1.00 94.00 100 GLU A O 1
ATOM 801 N N . ARG A 1 101 ? -19.241 0.389 15.108 1.00 94.88 101 ARG A N 1
ATOM 802 C CA . ARG A 1 101 ? -19.481 -0.937 15.703 1.00 94.88 101 ARG A CA 1
ATOM 803 C C . ARG A 1 101 ? -18.553 -1.196 16.886 1.00 94.88 101 ARG A C 1
ATOM 805 O O . ARG A 1 101 ? -18.983 -1.758 17.892 1.00 94.88 101 ARG A O 1
ATOM 812 N N . MET A 1 102 ? -17.305 -0.750 16.789 1.00 90.38 102 MET A N 1
ATOM 813 C CA . MET A 1 102 ? -16.330 -0.855 17.870 1.00 90.38 102 MET A CA 1
ATOM 814 C C . MET A 1 102 ? -16.727 0.003 19.076 1.00 90.38 102 MET A C 1
ATOM 816 O O . MET A 1 102 ? -16.663 -0.493 20.196 1.00 90.38 102 MET A O 1
ATOM 820 N N . GLN A 1 103 ? -17.215 1.231 18.870 1.00 91.06 103 GLN A N 1
ATOM 821 C CA . GLN A 1 103 ? -17.722 2.086 19.955 1.00 91.06 103 GLN A CA 1
ATOM 822 C C . GLN A 1 103 ? -18.891 1.460 20.717 1.00 91.06 103 GLN A C 1
ATOM 824 O O . GLN A 1 103 ? -18.989 1.625 21.925 1.00 91.06 103 GLN A O 1
ATOM 829 N N . LYS A 1 104 ? -19.768 0.724 20.025 1.00 93.75 104 LYS A N 1
ATOM 830 C CA . LYS A 1 104 ? -20.886 0.005 20.661 1.00 93.75 104 LYS A CA 1
ATOM 831 C C . LYS A 1 104 ? -20.442 -1.232 21.445 1.00 93.75 104 LYS A C 1
ATOM 833 O O . LYS A 1 104 ? -21.189 -1.707 22.291 1.00 93.75 104 LYS A O 1
ATOM 838 N N . THR A 1 105 ? -19.268 -1.777 21.125 1.00 93.94 105 THR A N 1
ATOM 839 C CA . THR A 1 105 ? -18.768 -3.039 21.694 1.00 93.94 105 THR A CA 1
ATOM 840 C C . THR A 1 105 ? -17.789 -2.804 22.843 1.00 93.94 105 THR A C 1
ATOM 842 O O . THR A 1 105 ? -17.753 -3.577 23.795 1.00 93.94 105 THR A O 1
ATOM 845 N N . LEU A 1 106 ? -16.971 -1.757 22.748 1.00 94.00 106 LEU A N 1
ATOM 846 C CA . LEU A 1 106 ? -15.934 -1.438 23.722 1.00 94.00 106 LEU A CA 1
ATOM 847 C C . LEU A 1 106 ? -16.443 -0.481 24.799 1.00 94.00 106 LEU A C 1
ATOM 849 O O . LEU A 1 106 ? -17.293 0.370 24.548 1.00 94.00 106 LEU A O 1
ATOM 853 N N . THR A 1 107 ? -15.851 -0.560 25.992 1.00 95.50 107 THR A N 1
ATOM 854 C CA . THR A 1 107 ? -16.030 0.493 27.000 1.00 95.50 107 THR A CA 1
ATOM 855 C C . THR A 1 107 ? -15.340 1.789 26.560 1.00 95.50 107 THR A C 1
ATOM 857 O O . THR A 1 107 ? -14.446 1.777 25.708 1.00 95.50 107 THR A O 1
ATOM 860 N N . ALA A 1 108 ? -15.706 2.920 27.170 1.00 92.88 108 ALA A N 1
ATOM 861 C CA . ALA A 1 108 ? -15.108 4.219 26.851 1.00 92.88 108 ALA A CA 1
ATOM 862 C C . ALA A 1 108 ? -13.571 4.220 26.998 1.00 92.88 108 ALA A C 1
ATOM 864 O O . ALA A 1 108 ? -12.861 4.713 26.120 1.00 92.88 108 ALA A O 1
ATOM 865 N N . GLU A 1 109 ? -13.049 3.599 28.059 1.00 93.38 109 GLU A N 1
ATOM 866 C CA . GLU A 1 109 ? -11.604 3.479 28.297 1.00 93.38 109 GLU A CA 1
ATOM 867 C C . GLU A 1 109 ? -10.914 2.595 27.245 1.00 93.38 109 GLU A C 1
ATOM 869 O O . GLU A 1 109 ? -9.847 2.934 26.725 1.00 93.38 109 GLU A O 1
ATOM 874 N N . GLN A 1 110 ? -11.537 1.469 26.880 1.00 92.69 110 GLN A N 1
ATOM 875 C CA . GLN A 1 110 ? -11.022 0.573 25.844 1.00 92.69 110 GLN A CA 1
ATOM 876 C C . GLN A 1 110 ? -11.014 1.247 24.467 1.00 92.69 110 GLN A C 1
ATOM 878 O O . GLN A 1 110 ? -10.051 1.091 23.712 1.00 92.69 110 GLN A O 1
ATOM 883 N N . TRP A 1 111 ? -12.048 2.030 24.154 1.00 93.38 111 TRP A N 1
ATOM 884 C CA . TRP A 1 111 ? -12.137 2.800 22.918 1.00 93.38 111 TRP A CA 1
ATOM 885 C C . TRP A 1 111 ? -11.042 3.868 22.825 1.00 93.38 111 TRP A C 1
ATOM 887 O O . TRP A 1 111 ? -10.356 3.954 21.806 1.00 93.38 111 TRP A O 1
ATOM 897 N N . GLN A 1 112 ? -10.809 4.629 23.898 1.00 94.25 112 GLN A N 1
ATOM 898 C CA . GLN A 1 112 ? -9.720 5.611 23.943 1.00 94.25 112 GLN A CA 1
ATOM 899 C C . GLN A 1 112 ? -8.349 4.954 23.738 1.00 94.25 112 GLN A C 1
ATOM 901 O O . GLN A 1 112 ? -7.537 5.438 22.945 1.00 94.25 112 GLN A O 1
ATOM 906 N N . LYS A 1 113 ? -8.098 3.810 24.389 1.00 94.25 113 LYS A N 1
ATOM 907 C CA . LYS A 1 113 ? -6.855 3.050 24.193 1.00 94.25 113 LYS A CA 1
ATOM 908 C C . LYS A 1 113 ? -6.712 2.554 22.753 1.00 94.25 113 LYS A C 1
ATOM 910 O O . LYS A 1 113 ? -5.623 2.639 22.187 1.00 94.25 113 LYS A O 1
ATOM 915 N N . PHE A 1 114 ? -7.793 2.066 22.146 1.00 92.31 114 PHE A N 1
ATOM 916 C CA . PHE A 1 114 ? -7.804 1.636 20.748 1.00 92.31 114 PHE A CA 1
ATOM 917 C C . PHE A 1 114 ? -7.461 2.785 19.791 1.00 92.31 114 PHE A C 1
ATOM 919 O O . PHE A 1 114 ? -6.581 2.626 18.944 1.00 92.31 114 PHE A O 1
ATOM 926 N N . GLN A 1 115 ? -8.087 3.953 19.959 1.00 92.50 115 GLN A N 1
ATOM 927 C CA . GLN A 1 115 ? -7.813 5.133 19.135 1.00 92.50 115 GLN A CA 1
ATOM 928 C C . GLN A 1 115 ? -6.342 5.549 19.213 1.00 92.50 115 GLN A C 1
ATOM 930 O O . GLN A 1 115 ? -5.696 5.715 18.177 1.00 92.50 115 GLN A O 1
ATOM 935 N N . LYS A 1 116 ? -5.772 5.585 20.423 1.00 92.81 116 LYS A N 1
ATOM 936 C CA . LYS A 1 116 ? -4.350 5.890 20.623 1.00 92.81 116 LYS A CA 1
ATOM 937 C C . LYS A 1 116 ? -3.432 4.895 19.902 1.00 92.81 116 LYS A C 1
ATOM 939 O O . LYS A 1 116 ? -2.500 5.301 19.213 1.00 92.81 116 LYS A O 1
ATOM 944 N N . LEU A 1 117 ? -3.718 3.593 19.991 1.00 92.44 117 LEU A N 1
ATOM 945 C CA . LEU A 1 117 ? -2.943 2.560 19.287 1.00 92.44 117 LEU A CA 1
ATOM 946 C C . LEU A 1 117 ? -3.006 2.725 17.760 1.00 92.44 117 LEU A C 1
ATOM 948 O O . LEU A 1 117 ? -2.003 2.528 17.067 1.00 92.44 117 LEU A O 1
ATOM 952 N N . MET A 1 118 ? -4.174 3.081 17.222 1.00 87.50 118 MET A N 1
ATOM 953 C CA . MET A 1 118 ? -4.356 3.300 15.785 1.00 87.50 118 MET A CA 1
ATOM 954 C C . MET A 1 118 ? -3.646 4.570 15.311 1.00 87.50 118 MET A C 1
ATOM 956 O O . MET A 1 118 ? -2.993 4.552 14.262 1.00 87.50 118 MET A O 1
ATOM 960 N N . GLU A 1 119 ? -3.703 5.640 16.100 1.00 90.00 119 GLU A N 1
ATOM 961 C CA . GLU A 1 119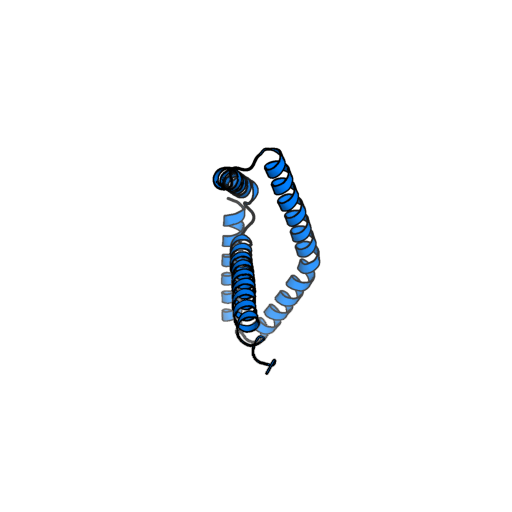 ? -3.001 6.889 15.827 1.00 90.00 119 GLU A CA 1
ATOM 962 C C . GLU A 1 119 ? -1.483 6.703 15.854 1.00 90.00 119 GLU A C 1
ATOM 964 O O . GLU A 1 119 ? -0.820 7.077 14.887 1.00 90.00 119 GLU A O 1
ATOM 969 N N . GLU A 1 120 ? -0.928 6.040 16.873 1.00 89.44 120 GLU A N 1
ATOM 970 C CA . GLU A 1 120 ? 0.502 5.717 16.944 1.00 89.44 120 GLU A CA 1
ATOM 971 C C . GLU A 1 120 ? 0.949 4.891 15.732 1.00 89.44 120 GLU A C 1
ATOM 973 O O . GLU A 1 120 ? 1.994 5.146 15.127 1.00 89.44 120 GLU A O 1
ATOM 978 N N . ARG A 1 121 ? 0.138 3.910 15.321 1.00 84.69 121 ARG A N 1
ATOM 979 C CA . ARG A 1 121 ? 0.428 3.088 14.143 1.00 84.69 121 ARG A CA 1
ATOM 980 C C . ARG A 1 121 ? 0.393 3.901 12.854 1.00 84.69 121 ARG A C 1
ATOM 982 O O . ARG A 1 121 ? 1.195 3.631 11.960 1.00 84.69 121 ARG A O 1
ATOM 989 N N . SER A 1 122 ? -0.519 4.863 12.743 1.00 82.44 122 SER A N 1
ATOM 990 C CA . SER A 1 122 ? -0.595 5.786 11.609 1.00 82.44 122 SER A CA 1
ATOM 991 C C . SER A 1 122 ? 0.578 6.768 11.611 1.00 82.44 122 SER A C 1
ATOM 993 O O . SER A 1 122 ? 1.230 6.943 10.585 1.00 82.44 122 SER A O 1
ATOM 995 N N . ALA A 1 123 ? 0.917 7.341 12.766 1.00 83.19 123 ALA A N 1
ATOM 996 C CA . ALA A 1 123 ? 2.050 8.241 12.944 1.00 83.19 123 ALA A CA 1
ATOM 997 C C . ALA A 1 123 ? 3.369 7.558 12.564 1.00 83.19 123 ALA A C 1
ATOM 999 O O . ALA A 1 123 ? 4.114 8.102 11.761 1.00 83.19 123 ALA A O 1
ATOM 1000 N N . ARG A 1 124 ? 3.604 6.310 12.997 1.00 80.25 124 ARG A N 1
ATOM 1001 C CA . ARG A 1 124 ? 4.776 5.514 12.576 1.00 80.25 124 ARG A CA 1
ATOM 1002 C C . ARG A 1 124 ? 4.805 5.189 11.080 1.00 80.25 124 ARG A C 1
ATOM 1004 O O . ARG A 1 124 ? 5.856 4.833 10.554 1.00 80.25 124 ARG A O 1
ATOM 1011 N N . ARG A 1 125 ? 3.664 5.205 10.384 1.00 72.62 125 ARG A N 1
ATOM 1012 C CA . ARG A 1 125 ? 3.626 5.063 8.915 1.00 72.62 125 ARG A CA 1
ATOM 1013 C C . ARG A 1 125 ? 3.905 6.394 8.224 1.00 72.62 125 ARG A C 1
ATOM 1015 O O . ARG A 1 125 ? 4.586 6.384 7.210 1.00 72.62 125 ARG A O 1
ATOM 1022 N N . ARG A 1 126 ? 3.412 7.506 8.780 1.00 73.50 126 ARG A N 1
ATOM 1023 C CA . ARG A 1 126 ? 3.693 8.863 8.292 1.00 73.50 126 ARG A CA 1
ATOM 1024 C C . ARG A 1 126 ? 5.157 9.247 8.494 1.00 73.50 126 ARG A C 1
ATOM 1026 O O . ARG A 1 126 ? 5.770 9.693 7.546 1.00 73.50 126 ARG A O 1
ATOM 1033 N N . ASP A 1 127 ? 5.735 8.991 9.666 1.00 70.25 127 ASP A N 1
ATOM 1034 C CA . ASP A 1 127 ? 7.146 9.281 9.974 1.00 70.25 127 ASP A CA 1
ATOM 1035 C C . ASP A 1 127 ? 8.109 8.459 9.100 1.00 70.25 127 ASP A C 1
ATOM 1037 O O . ASP A 1 127 ? 9.080 8.985 8.574 1.00 70.25 127 ASP A O 1
ATOM 1041 N N . ARG A 1 128 ? 7.775 7.190 8.817 1.00 59.09 128 ARG A N 1
ATOM 1042 C CA . ARG A 1 128 ? 8.504 6.366 7.830 1.00 59.09 128 ARG A CA 1
ATOM 1043 C C . ARG A 1 128 ? 8.291 6.779 6.367 1.00 59.09 128 ARG A C 1
ATOM 1045 O O . ARG A 1 128 ? 8.982 6.246 5.508 1.00 59.09 128 ARG A O 1
ATOM 1052 N N . GLY A 1 129 ? 7.314 7.640 6.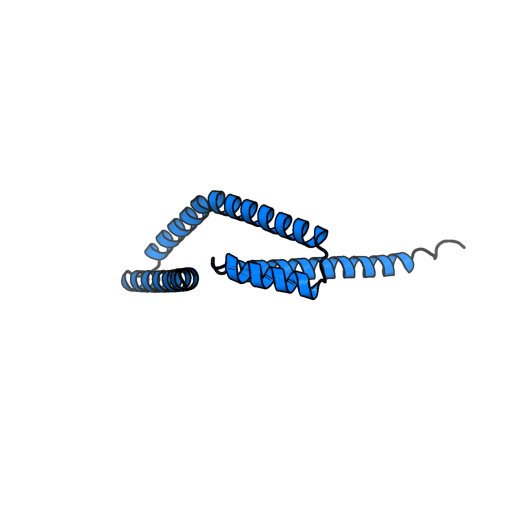085 1.00 50.56 129 GLY A N 1
ATOM 1053 C CA . GLY A 1 129 ? 7.086 8.235 4.764 1.00 50.56 129 GLY A CA 1
ATOM 1054 C C . GLY A 1 129 ? 7.528 9.700 4.660 1.00 50.56 129 GLY A C 1
ATOM 1055 O O . GLY A 1 129 ? 7.509 10.244 3.566 1.00 50.56 129 GLY A O 1
ATOM 1056 N N . ALA A 1 130 ? 7.887 10.345 5.777 1.00 45.69 130 ALA A N 1
ATOM 1057 C CA . ALA A 1 130 ? 8.361 11.731 5.844 1.00 45.69 130 ALA A CA 1
ATOM 1058 C C . ALA A 1 130 ? 9.890 11.834 6.020 1.00 45.69 130 ALA A C 1
ATOM 1060 O O . ALA A 1 130 ? 10.443 12.921 5.879 1.00 45.69 130 ALA A O 1
ATOM 1061 N N . ARG A 1 131 ? 10.551 10.713 6.333 1.00 40.00 131 ARG A N 1
ATOM 1062 C CA . ARG A 1 131 ? 12.005 10.508 6.274 1.00 40.00 131 ARG A CA 1
ATOM 1063 C C . ARG A 1 131 ? 12.340 9.689 5.038 1.00 40.00 131 ARG A C 1
ATOM 1065 O O . ARG A 1 131 ? 13.335 10.016 4.366 1.00 40.00 131 ARG A O 1
#